Protein AF-A0A3D3PQU5-F1 (afdb_monomer_lite)

Structure (mmCIF, N/CA/C/O backbone):
data_AF-A0A3D3PQU5-F1
#
_entry.id   AF-A0A3D3PQU5-F1
#
loop_
_atom_site.group_PDB
_atom_site.id
_atom_site.type_symbol
_atom_site.label_atom_id
_atom_site.label_alt_id
_atom_site.label_comp_id
_atom_site.label_asym_id
_atom_site.label_entity_id
_atom_site.label_seq_id
_atom_site.pdbx_PDB_ins_code
_atom_site.Cartn_x
_atom_site.Cartn_y
_atom_site.Cartn_z
_atom_site.occupancy
_atom_site.B_iso_or_equiv
_atom_site.auth_seq_id
_atom_site.auth_comp_id
_atom_site.auth_asym_id
_atom_site.auth_atom_id
_atom_site.pdbx_PDB_model_num
ATOM 1 N N . MET A 1 1 ? 22.109 1.298 -2.362 1.00 36.69 1 MET A N 1
ATOM 2 C CA . MET A 1 1 ? 20.781 0.805 -2.794 1.00 36.69 1 MET A CA 1
ATOM 3 C C . MET A 1 1 ? 20.394 1.541 -4.069 1.00 36.69 1 MET A C 1
ATOM 5 O O . MET A 1 1 ? 20.554 2.755 -4.101 1.00 36.69 1 MET A O 1
ATOM 9 N N . ARG A 1 2 ? 19.972 0.858 -5.143 1.00 38.25 2 ARG A N 1
ATOM 10 C CA . ARG A 1 2 ? 19.555 1.515 -6.402 1.00 38.25 2 ARG A CA 1
ATOM 11 C C . ARG A 1 2 ? 18.122 2.066 -6.271 1.00 38.25 2 ARG A C 1
ATOM 13 O O . ARG A 1 2 ? 17.233 1.669 -7.007 1.00 38.25 2 ARG A O 1
ATOM 20 N N . ASN A 1 3 ? 17.914 2.985 -5.327 1.00 46.47 3 ASN A N 1
ATOM 21 C CA . ASN A 1 3 ? 16.649 3.718 -5.158 1.00 46.47 3 ASN A CA 1
ATOM 22 C C . ASN A 1 3 ? 16.474 4.844 -6.198 1.00 46.47 3 ASN A C 1
ATOM 24 O O . ASN A 1 3 ? 15.450 5.510 -6.206 1.00 46.47 3 ASN A O 1
ATOM 28 N N . GLY A 1 4 ? 17.458 5.068 -7.075 1.00 58.03 4 GLY A N 1
ATOM 29 C CA . GLY A 1 4 ? 17.475 6.201 -8.008 1.00 58.03 4 GLY A CA 1
ATOM 30 C C . GLY A 1 4 ? 16.764 5.982 -9.344 1.00 58.03 4 GLY A C 1
ATOM 31 O O . GLY A 1 4 ? 16.824 6.863 -10.192 1.00 58.03 4 GLY A O 1
ATOM 32 N N . SER A 1 5 ? 16.137 4.823 -9.570 1.00 82.25 5 SER A N 1
ATOM 33 C CA . SER A 1 5 ? 15.460 4.550 -10.845 1.00 82.25 5 SER A CA 1
ATOM 34 C C . SER A 1 5 ? 13.994 4.974 -10.854 1.00 82.25 5 SER A C 1
ATOM 36 O O . SER A 1 5 ? 13.466 5.214 -11.928 1.00 82.25 5 SER A O 1
ATOM 38 N N . VAL A 1 6 ? 13.306 5.068 -9.714 1.00 93.62 6 VAL A N 1
ATOM 39 C CA . VAL A 1 6 ? 11.899 5.505 -9.701 1.00 93.62 6 VAL A CA 1
ATOM 40 C C . VAL A 1 6 ? 11.868 7.031 -9.749 1.00 93.62 6 VAL A C 1
ATOM 42 O O . VAL A 1 6 ? 12.225 7.688 -8.777 1.00 93.62 6 VAL A O 1
ATOM 45 N N . VAL A 1 7 ? 11.477 7.583 -10.895 1.00 94.12 7 VAL A N 1
ATOM 46 C CA . VAL A 1 7 ? 11.443 9.031 -11.154 1.00 94.12 7 VAL A CA 1
ATOM 47 C C . VAL A 1 7 ? 10.133 9.647 -10.673 1.00 94.12 7 VAL A C 1
ATOM 49 O O . VAL A 1 7 ? 10.131 10.752 -10.143 1.00 94.12 7 VAL A O 1
ATOM 52 N N . ASP A 1 8 ? 9.027 8.920 -10.828 1.00 95.25 8 ASP A N 1
ATOM 53 C CA . ASP A 1 8 ? 7.711 9.319 -10.331 1.00 95.25 8 ASP A CA 1
ATOM 54 C C . ASP A 1 8 ? 7.020 8.121 -9.678 1.00 95.25 8 ASP A C 1
ATOM 56 O O . ASP A 1 8 ? 7.141 6.990 -10.157 1.00 95.25 8 ASP A O 1
ATOM 60 N N . LEU A 1 9 ? 6.299 8.375 -8.585 1.00 96.94 9 LEU A N 1
ATOM 61 C CA . LEU A 1 9 ? 5.518 7.379 -7.857 1.00 96.94 9 LEU A CA 1
ATOM 62 C C . LEU A 1 9 ? 4.250 8.021 -7.297 1.00 96.94 9 LEU A C 1
ATOM 64 O O . LEU A 1 9 ? 4.297 8.833 -6.365 1.00 96.94 9 LEU A O 1
ATOM 68 N N . LYS A 1 10 ? 3.113 7.575 -7.826 1.00 98.00 10 LYS A N 1
ATOM 69 C CA . LYS A 1 10 ? 1.774 8.010 -7.440 1.00 98.00 10 LYS A CA 1
ATOM 70 C C . LYS A 1 10 ? 0.990 6.833 -6.886 1.00 98.00 10 LYS A C 1
ATOM 72 O O . LYS A 1 10 ? 0.893 5.787 -7.527 1.00 98.00 10 LYS A O 1
ATOM 77 N N . ILE A 1 11 ? 0.419 7.026 -5.704 1.00 98.31 11 ILE A N 1
ATOM 78 C CA . ILE A 1 11 ? -0.465 6.067 -5.044 1.00 98.31 11 ILE A CA 1
ATOM 79 C C . ILE A 1 11 ? -1.855 6.693 -5.012 1.00 98.31 11 ILE A C 1
ATOM 81 O O . ILE A 1 11 ? -2.018 7.844 -4.618 1.00 98.31 11 ILE A O 1
ATOM 85 N N . SER A 1 12 ? -2.837 5.939 -5.481 1.00 97.69 12 SER A N 1
ATOM 86 C CA . SER A 1 12 ? -4.247 6.312 -5.541 1.00 97.69 12 SER A CA 1
ATOM 87 C C . SER A 1 12 ? -5.094 5.111 -5.134 1.00 97.69 12 SER A C 1
ATOM 89 O O . SER A 1 12 ? -4.576 4.003 -4.967 1.00 97.69 12 SER A O 1
ATOM 91 N N . THR A 1 13 ? -6.397 5.312 -4.981 1.00 98.00 13 THR A N 1
ATOM 92 C CA . THR A 1 13 ? -7.329 4.252 -4.597 1.00 98.00 13 THR A CA 1
ATOM 93 C C . THR A 1 13 ? -7.218 3.044 -5.534 1.00 98.00 13 THR A C 1
ATOM 95 O O . THR A 1 13 ? -7.412 3.170 -6.743 1.00 98.00 13 THR A O 1
ATOM 98 N N . GLY A 1 14 ? -6.837 1.885 -4.986 1.00 98.12 14 GLY A N 1
ATOM 99 C CA . GLY A 1 14 ? -6.673 0.628 -5.725 1.00 98.12 14 GLY A CA 1
ATOM 100 C C . GLY A 1 14 ? -5.550 0.591 -6.770 1.00 98.12 14 GLY A C 1
ATOM 101 O O . GLY A 1 14 ? -5.402 -0.418 -7.461 1.00 98.12 14 GLY A O 1
ATOM 102 N N . LYS A 1 15 ? -4.750 1.656 -6.930 1.00 98.38 15 LYS A N 1
ATOM 103 C CA . LYS A 1 15 ? -3.768 1.745 -8.018 1.00 98.38 15 LYS A CA 1
ATOM 104 C C . LYS A 1 15 ? -2.517 2.526 -7.643 1.00 98.38 15 LYS A C 1
ATOM 106 O O . LYS A 1 15 ? -2.578 3.660 -7.168 1.00 98.38 15 LYS A O 1
ATOM 111 N N . ILE A 1 16 ? -1.374 1.952 -7.989 1.00 98.62 16 ILE A N 1
ATOM 112 C CA . ILE A 1 16 ? -0.063 2.595 -7.969 1.00 98.62 16 ILE A CA 1
ATOM 113 C C . ILE A 1 16 ? 0.400 2.765 -9.417 1.00 98.62 16 ILE A C 1
ATOM 115 O O . ILE A 1 16 ? 0.296 1.841 -10.229 1.00 98.62 16 ILE A O 1
ATOM 119 N N . SER A 1 17 ? 0.912 3.949 -9.737 1.00 98.38 17 SER A N 1
ATOM 120 C CA . SER A 1 17 ? 1.523 4.261 -11.031 1.00 98.38 17 SER A CA 1
ATOM 121 C C . SER A 1 17 ? 2.923 4.805 -10.793 1.00 98.38 17 SER A C 1
ATOM 123 O O . SER A 1 17 ? 3.117 5.639 -9.908 1.00 98.38 17 SER A O 1
ATOM 125 N N . ALA A 1 18 ? 3.896 4.337 -11.562 1.00 98.06 18 ALA A N 1
ATOM 126 C CA . ALA A 1 18 ? 5.271 4.787 -11.442 1.00 98.06 18 ALA A CA 1
ATOM 127 C C . ALA A 1 18 ? 5.951 4.896 -12.802 1.00 98.06 18 ALA A C 1
ATOM 129 O O . ALA A 1 18 ? 5.631 4.162 -13.738 1.00 98.06 18 ALA A O 1
ATOM 130 N N . LEU A 1 19 ? 6.929 5.792 -12.865 1.00 97.69 19 LEU A N 1
ATOM 131 C CA . LEU A 1 19 ? 7.821 5.949 -14.001 1.00 97.69 19 LEU A CA 1
ATOM 132 C C . LEU A 1 19 ? 9.226 5.543 -13.544 1.00 97.69 19 LEU A C 1
ATOM 134 O O . LEU A 1 19 ? 9.777 6.147 -12.621 1.00 97.69 19 LEU A O 1
ATOM 138 N N . VAL A 1 20 ? 9.792 4.498 -14.151 1.00 96.69 20 VAL A N 1
ATOM 139 C CA . VAL A 1 20 ? 11.064 3.891 -13.732 1.00 96.69 20 VAL A CA 1
ATOM 140 C C . VAL A 1 20 ? 12.112 3.954 -14.846 1.00 96.69 20 VAL A C 1
ATOM 142 O O . VAL A 1 20 ? 11.892 3.464 -15.948 1.00 96.69 20 VAL A O 1
ATOM 145 N N . ALA A 1 21 ? 13.267 4.542 -14.548 1.00 94.75 21 ALA A N 1
ATOM 146 C CA . ALA A 1 21 ? 14.411 4.666 -15.436 1.00 94.75 21 ALA A CA 1
ATOM 147 C C . ALA A 1 21 ? 15.223 3.362 -15.492 1.00 94.75 21 ALA A C 1
ATOM 149 O O . ALA A 1 21 ? 15.698 2.851 -14.467 1.00 94.75 21 ALA A O 1
ATOM 150 N N . GLY A 1 22 ? 15.413 2.852 -16.707 1.00 90.38 22 GLY A N 1
ATOM 151 C CA . GLY A 1 22 ? 16.286 1.731 -17.043 1.00 90.38 22 GLY A CA 1
ATOM 152 C C . GLY A 1 22 ? 17.156 2.064 -18.255 1.00 90.38 22 GLY A C 1
ATOM 153 O O . GLY A 1 22 ? 17.786 3.115 -18.295 1.00 90.38 22 GLY A O 1
ATOM 154 N N . SER A 1 23 ? 17.202 1.166 -19.241 1.00 90.88 23 SER A N 1
ATOM 155 C CA . SER A 1 23 ? 17.732 1.479 -20.581 1.00 90.88 23 SER A CA 1
ATOM 156 C C . SER A 1 23 ? 16.901 2.545 -21.297 1.00 90.88 23 SER A C 1
ATOM 158 O O . SER A 1 23 ? 17.430 3.311 -22.090 1.00 90.88 23 SER A O 1
ATOM 160 N N . GLU A 1 24 ? 15.610 2.590 -20.985 1.00 93.38 24 GLU A N 1
ATOM 161 C CA . GLU A 1 24 ? 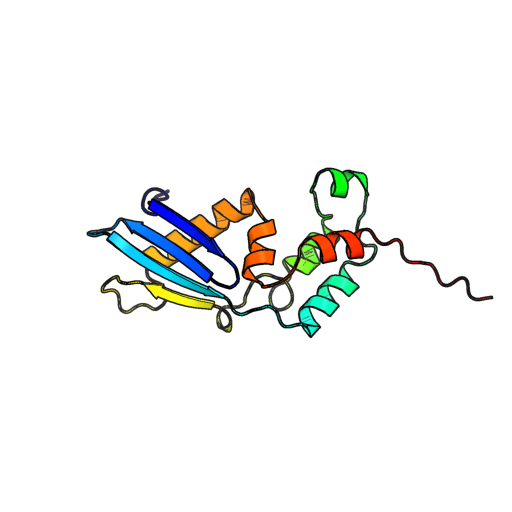14.644 3.591 -21.420 1.00 93.38 24 GLU A CA 1
ATOM 162 C C . GLU A 1 24 ? 13.746 3.940 -20.226 1.00 93.38 24 GLU A C 1
ATOM 164 O O . GLU A 1 24 ? 13.951 3.442 -19.110 1.00 93.38 24 GLU A O 1
ATOM 169 N N . MET A 1 25 ? 12.742 4.784 -20.452 1.00 95.56 25 MET A N 1
ATOM 170 C CA . MET A 1 25 ? 11.716 5.041 -19.453 1.00 95.56 25 MET A CA 1
ATOM 171 C C . MET A 1 25 ? 10.630 3.968 -19.517 1.00 95.56 25 MET A C 1
ATOM 173 O O . MET A 1 25 ? 10.026 3.760 -20.566 1.00 95.56 25 MET A O 1
ATOM 177 N N . TYR A 1 26 ? 10.357 3.314 -18.390 1.00 96.44 26 TYR A N 1
ATOM 178 C CA . TYR A 1 26 ? 9.316 2.296 -18.291 1.00 96.44 26 TYR A CA 1
ATOM 179 C C . TYR A 1 26 ? 8.174 2.760 -17.395 1.00 96.44 26 TYR A C 1
ATOM 181 O O . TYR A 1 26 ? 8.388 3.289 -16.303 1.00 96.44 26 TYR A O 1
ATOM 189 N N . GLU A 1 27 ? 6.951 2.515 -17.846 1.00 97.88 27 GLU A N 1
ATOM 190 C CA . GLU A 1 27 ? 5.743 2.723 -17.062 1.00 97.88 27 GLU A CA 1
ATOM 191 C C . GLU A 1 27 ? 5.440 1.452 -16.276 1.00 97.88 27 GLU A C 1
ATOM 193 O O . GLU A 1 27 ? 5.439 0.342 -16.817 1.00 97.88 27 GLU A O 1
ATOM 198 N N . VAL A 1 28 ? 5.184 1.614 -14.982 1.00 98.00 28 VAL A N 1
ATOM 199 C CA . VAL A 1 28 ? 4.766 0.538 -14.087 1.00 98.00 28 VAL A CA 1
ATOM 200 C C . VAL A 1 28 ? 3.393 0.884 -13.537 1.00 98.00 28 VAL A C 1
ATOM 202 O O . VAL A 1 28 ? 3.171 1.981 -13.023 1.00 98.00 28 VAL A O 1
ATOM 205 N N . SER A 1 29 ? 2.472 -0.072 -13.603 1.00 98.19 29 SER A N 1
ATOM 206 C CA . SER A 1 29 ? 1.178 0.019 -12.942 1.00 98.19 29 SER A CA 1
ATOM 207 C C . SER A 1 29 ? 0.948 -1.212 -12.082 1.00 98.19 29 SER A C 1
ATOM 209 O O . SER A 1 29 ? 1.088 -2.342 -12.546 1.00 98.19 29 SER A O 1
ATOM 211 N N . ILE A 1 30 ? 0.590 -0.982 -10.824 1.00 98.44 30 ILE A N 1
ATOM 212 C CA . ILE A 1 30 ? 0.241 -2.030 -9.869 1.00 98.44 30 ILE A CA 1
ATOM 213 C C . ILE A 1 30 ? -1.196 -1.778 -9.437 1.00 98.44 30 ILE A C 1
ATOM 215 O O . ILE A 1 30 ? -1.503 -0.706 -8.916 1.00 98.44 30 ILE A O 1
ATOM 219 N N . SER A 1 31 ? -2.075 -2.743 -9.678 1.00 98.38 31 SER A N 1
ATOM 220 C CA . SER A 1 31 ? -3.460 -2.688 -9.206 1.00 98.38 31 SER A CA 1
ATOM 221 C C . SER A 1 31 ? -3.586 -3.527 -7.946 1.00 98.38 31 SER A C 1
ATOM 223 O O . SER A 1 31 ? -3.041 -4.626 -7.875 1.00 98.38 31 SER A O 1
ATOM 225 N N . VAL A 1 32 ? -4.286 -3.002 -6.949 1.00 98.31 32 VAL A N 1
ATOM 226 C CA . VAL A 1 32 ? -4.533 -3.674 -5.676 1.00 98.31 32 VAL A CA 1
ATOM 227 C C . VAL A 1 32 ? -6.035 -3.764 -5.489 1.00 98.31 32 VAL A C 1
ATOM 229 O O . VAL A 1 32 ? -6.742 -2.763 -5.571 1.00 98.31 32 VAL A O 1
ATOM 232 N N . ARG A 1 33 ? -6.537 -4.976 -5.252 1.00 97.88 33 ARG A N 1
ATOM 233 C CA . ARG A 1 33 ? -7.966 -5.199 -5.009 1.00 97.88 33 ARG A CA 1
ATOM 234 C C . ARG A 1 33 ? -8.429 -4.388 -3.793 1.00 97.88 33 ARG A C 1
ATOM 236 O O . ARG A 1 33 ? -7.671 -4.235 -2.840 1.00 97.88 33 ARG A O 1
ATOM 243 N N . ALA A 1 34 ? -9.677 -3.931 -3.788 1.00 97.69 34 ALA A N 1
ATOM 244 C CA . ALA A 1 34 ? -10.296 -3.393 -2.580 1.00 97.69 34 ALA A CA 1
ATOM 245 C C . ALA A 1 34 ? -10.308 -4.438 -1.448 1.00 97.69 34 ALA A C 1
ATOM 247 O O . ALA A 1 34 ? -10.335 -5.649 -1.704 1.00 97.69 34 ALA A O 1
ATOM 248 N N . LEU A 1 35 ? -10.266 -3.976 -0.198 1.00 97.44 35 LEU A N 1
ATOM 249 C CA . LEU A 1 35 ? -10.494 -4.846 0.950 1.00 97.44 35 LEU A CA 1
ATOM 250 C C . LEU A 1 35 ? -11.965 -5.282 0.978 1.00 97.44 35 LEU A C 1
ATOM 252 O O . LEU A 1 35 ? -12.860 -4.489 0.699 1.00 97.44 35 LEU A O 1
ATOM 256 N N . GLU A 1 36 ? -12.222 -6.547 1.302 1.00 96.62 36 GLU A N 1
ATOM 257 C CA . GLU A 1 36 ? -13.595 -7.032 1.452 1.00 96.62 36 GLU A CA 1
ATOM 258 C C . GLU A 1 36 ? -14.261 -6.364 2.660 1.00 96.62 36 GLU A C 1
ATOM 260 O O . GLU A 1 36 ? -13.674 -6.297 3.739 1.00 96.62 36 GLU A O 1
ATOM 265 N N . GLU A 1 37 ? -15.504 -5.905 2.503 1.00 96.06 37 GLU A N 1
ATOM 266 C CA . GLU A 1 37 ? -16.216 -5.145 3.539 1.00 96.06 37 GLU A CA 1
ATOM 267 C C . GLU A 1 37 ? -16.340 -5.923 4.861 1.00 96.06 37 GLU A C 1
ATOM 269 O O . GLU A 1 37 ? -16.149 -5.369 5.941 1.00 96.06 37 GLU A O 1
ATOM 274 N N . ASN A 1 38 ? -16.596 -7.233 4.789 1.00 96.56 38 ASN A N 1
ATOM 275 C CA . ASN A 1 38 ? -16.670 -8.091 5.975 1.00 96.56 38 ASN A CA 1
ATOM 276 C C . ASN A 1 38 ? -15.323 -8.191 6.700 1.00 96.56 38 ASN A C 1
ATOM 278 O O . ASN A 1 38 ? -15.279 -8.190 7.930 1.00 96.56 38 ASN A O 1
ATOM 282 N N . LEU A 1 39 ? -14.222 -8.245 5.945 1.00 96.31 39 LEU A N 1
ATOM 283 C CA . LEU A 1 39 ? -12.883 -8.250 6.519 1.00 96.31 39 LEU A CA 1
ATOM 284 C C . LEU A 1 39 ? -12.572 -6.902 7.175 1.00 96.31 39 LEU A C 1
ATOM 286 O O . LEU A 1 39 ? -12.019 -6.873 8.272 1.00 96.31 39 LEU A O 1
ATOM 290 N N . TRP A 1 40 ? -12.987 -5.796 6.553 1.00 96.94 40 TRP A N 1
ATOM 291 C CA . TRP A 1 40 ? -12.841 -4.470 7.145 1.00 96.94 40 TRP A CA 1
ATOM 292 C C . TRP A 1 40 ? -13.590 -4.343 8.473 1.00 96.94 40 TRP A C 1
ATOM 294 O O . TRP A 1 40 ? -12.999 -3.958 9.481 1.00 96.94 40 TRP A O 1
ATOM 304 N N . LYS A 1 41 ? -14.859 -4.765 8.512 1.00 95.44 41 LYS A N 1
ATOM 305 C CA . LYS A 1 41 ? -15.662 -4.804 9.745 1.00 95.44 41 LYS A CA 1
ATOM 306 C C . LYS A 1 41 ? -15.009 -5.661 10.832 1.00 95.44 41 LYS A C 1
ATOM 308 O O . LYS A 1 41 ? -15.007 -5.258 11.992 1.00 95.44 41 LYS A O 1
ATOM 313 N N . SER A 1 42 ? -14.418 -6.801 10.466 1.00 95.25 42 SER A N 1
ATOM 314 C CA . SER A 1 42 ? -13.662 -7.643 11.403 1.00 95.25 42 SER A CA 1
ATOM 315 C C . SER A 1 42 ? -12.454 -6.904 11.977 1.00 95.25 42 SER A C 1
ATOM 317 O O . SER A 1 42 ? -12.268 -6.899 13.189 1.00 95.25 42 SER A O 1
ATOM 319 N N . ILE A 1 43 ? -11.666 -6.226 11.135 1.00 94.75 43 ILE A N 1
ATOM 320 C CA . ILE A 1 43 ? -10.508 -5.433 11.576 1.00 94.75 43 ILE A CA 1
ATOM 321 C C . ILE A 1 43 ? -10.946 -4.324 12.537 1.00 94.75 43 ILE A C 1
ATOM 323 O O . ILE A 1 43 ? -10.337 -4.167 13.594 1.00 94.75 43 ILE A O 1
ATOM 327 N N . LEU A 1 44 ? -12.013 -3.588 12.209 1.00 93.50 44 LEU A N 1
ATOM 328 C CA . LEU A 1 44 ? -12.557 -2.535 13.071 1.00 93.50 44 LEU A CA 1
ATOM 329 C C . LEU A 1 44 ? -13.001 -3.090 14.428 1.00 93.50 44 LEU A C 1
ATOM 331 O O . LEU A 1 44 ? -12.594 -2.569 15.466 1.00 93.50 44 LEU A O 1
ATOM 335 N N . SER A 1 45 ? -13.776 -4.177 14.422 1.00 92.12 45 SER A N 1
ATOM 336 C CA . SER A 1 45 ? -14.247 -4.835 15.644 1.00 92.12 45 SER A CA 1
ATOM 337 C C . SER A 1 45 ? -13.095 -5.358 16.495 1.00 92.12 45 SER A C 1
ATOM 339 O O . SER A 1 45 ? -13.142 -5.261 17.717 1.00 92.12 45 SER A O 1
ATOM 341 N N . GLU A 1 46 ? -12.059 -5.917 15.872 1.00 91.06 46 GLU A N 1
ATOM 342 C CA . GLU A 1 46 ? -10.882 -6.392 16.588 1.00 91.06 46 GLU A CA 1
ATOM 343 C C . GLU A 1 46 ? -10.027 -5.248 17.128 1.00 91.06 46 GLU A C 1
ATOM 345 O O . GLU A 1 46 ? -9.302 -5.473 18.090 1.00 91.06 46 GLU A O 1
ATOM 350 N N . CYS A 1 47 ? -10.062 -4.058 16.530 1.00 89.31 47 CYS A N 1
ATOM 351 C CA . CYS A 1 47 ? -9.318 -2.894 17.013 1.00 89.31 47 CYS A CA 1
ATOM 352 C C . CYS A 1 47 ? -10.054 -2.123 18.115 1.00 89.31 47 CYS A C 1
ATOM 354 O O . CYS A 1 47 ? -9.410 -1.347 18.823 1.00 89.31 47 CYS A O 1
ATOM 356 N N . ALA A 1 48 ? -11.362 -2.333 18.279 1.00 87.00 48 ALA A N 1
ATOM 357 C CA . ALA A 1 48 ? -12.179 -1.633 19.263 1.00 87.00 48 ALA A CA 1
ATOM 358 C C . ALA A 1 48 ? -11.607 -1.766 20.685 1.00 87.00 48 ALA A C 1
ATOM 360 O O . ALA A 1 48 ? -11.283 -2.863 21.143 1.00 87.00 48 ALA A O 1
ATOM 361 N N . GLY A 1 49 ? -11.432 -0.634 21.372 1.00 78.44 49 GLY A N 1
ATOM 362 C CA . GLY A 1 49 ? -10.881 -0.588 22.729 1.00 78.44 49 GLY A CA 1
ATOM 363 C C . GLY A 1 49 ? -9.407 -0.994 22.869 1.00 78.44 49 GLY A C 1
ATOM 364 O O . GLY A 1 49 ? -8.925 -1.109 23.994 1.00 78.44 49 GLY A O 1
ATOM 365 N N . LYS A 1 50 ? -8.664 -1.212 21.771 1.00 79.31 50 LYS A N 1
ATOM 366 C CA . LYS A 1 50 ? -7.236 -1.599 21.811 1.00 79.31 50 LYS A CA 1
ATOM 367 C C . LYS A 1 50 ? -6.261 -0.418 21.822 1.00 79.31 50 LYS A C 1
ATOM 369 O O . LYS A 1 50 ? -5.041 -0.623 21.769 1.00 79.31 50 LYS A O 1
ATOM 374 N N . VAL A 1 51 ? -6.746 0.822 21.887 1.00 73.75 51 VAL A N 1
ATOM 375 C CA . VAL A 1 51 ? -5.877 1.988 22.090 1.00 73.75 51 VAL A CA 1
ATOM 376 C C . VAL A 1 51 ? -5.431 2.024 23.550 1.00 73.75 51 VAL A C 1
ATOM 378 O O . VAL A 1 51 ? -6.219 2.288 24.450 1.00 73.75 51 VAL A O 1
ATOM 381 N N . ALA A 1 52 ? -4.139 1.775 23.776 1.00 67.19 52 ALA A N 1
ATOM 382 C CA . ALA A 1 52 ? -3.541 1.813 25.111 1.00 67.19 52 ALA A CA 1
ATOM 383 C C . ALA A 1 52 ? -3.529 3.231 25.709 1.00 67.19 52 ALA A C 1
ATOM 385 O O . ALA A 1 52 ? -3.534 3.396 26.927 1.00 67.19 52 ALA A O 1
ATOM 386 N N . SER A 1 53 ? -3.496 4.261 24.856 1.00 70.81 53 SER A N 1
ATOM 387 C CA . SER A 1 53 ? -3.454 5.658 25.273 1.00 70.81 53 SER A CA 1
ATOM 388 C C . SER A 1 53 ? -3.978 6.589 24.182 1.00 70.81 53 SER A C 1
ATOM 390 O O . SER A 1 53 ? -3.481 6.600 23.055 1.00 70.81 53 SER A O 1
ATOM 392 N N . LEU A 1 54 ? -4.941 7.440 24.547 1.00 71.00 54 LEU A N 1
ATOM 393 C CA . LEU A 1 54 ? -5.441 8.511 23.680 1.00 71.00 54 LEU A CA 1
ATOM 394 C C . LEU A 1 54 ? -4.333 9.495 23.275 1.00 71.00 54 LEU A C 1
ATOM 396 O O . LEU A 1 54 ? -4.395 10.078 22.198 1.00 71.00 54 LEU A O 1
ATOM 400 N N . VAL A 1 55 ? -3.292 9.654 24.102 1.00 73.88 55 VAL A N 1
ATOM 401 C CA . VAL A 1 55 ? -2.144 10.520 23.789 1.00 73.88 55 VAL A CA 1
ATOM 402 C C . VAL A 1 55 ? -1.344 9.969 22.611 1.00 73.88 55 VAL A C 1
ATOM 404 O O . VAL A 1 55 ? -0.905 10.743 21.766 1.00 73.88 55 VAL A O 1
ATOM 407 N N . GLU A 1 56 ? -1.174 8.647 22.513 1.00 71.44 56 GLU A N 1
ATOM 408 C CA . GLU A 1 56 ? -0.486 8.036 21.368 1.00 71.44 56 GLU A CA 1
ATOM 409 C C . GLU A 1 56 ? -1.275 8.247 20.078 1.00 71.44 56 GLU A C 1
ATOM 411 O O . GLU A 1 56 ? -0.701 8.642 19.065 1.00 71.44 56 GLU A O 1
ATOM 416 N N . LEU A 1 57 ? -2.598 8.096 20.151 1.00 73.50 57 LEU A N 1
ATOM 417 C CA . LEU A 1 57 ? -3.488 8.328 19.019 1.00 73.50 57 LEU A CA 1
ATOM 418 C C . LEU A 1 57 ? -3.449 9.791 18.549 1.00 73.50 57 LEU A C 1
ATOM 420 O O . LEU A 1 57 ? -3.340 10.046 17.352 1.00 73.50 57 LEU A O 1
ATOM 424 N N . LEU A 1 58 ? -3.448 10.755 19.479 1.00 73.06 58 LEU A N 1
ATOM 425 C CA . LEU A 1 58 ? -3.289 12.187 19.178 1.00 73.06 58 LEU A CA 1
ATOM 426 C C . LEU A 1 58 ? -1.924 12.518 18.556 1.00 73.06 58 LEU A C 1
ATOM 428 O O . LEU A 1 58 ? -1.808 13.479 17.801 1.00 73.06 58 LEU A O 1
ATOM 432 N N . GLN A 1 59 ? -0.897 11.717 18.843 1.00 76.25 59 GLN A N 1
ATOM 433 C CA . GLN A 1 59 ? 0.419 11.803 18.204 1.00 76.25 59 GLN A CA 1
ATOM 434 C C . GLN A 1 59 ? 0.475 11.083 16.845 1.00 76.25 59 GLN A C 1
ATOM 436 O O . GLN A 1 59 ? 1.550 10.986 16.256 1.00 76.25 59 GLN A O 1
ATOM 441 N N . GLY A 1 60 ? -0.650 10.551 16.354 1.00 71.31 60 GLY A N 1
ATOM 442 C CA . GLY A 1 60 ? -0.718 9.778 15.114 1.00 71.31 60 GLY A CA 1
ATOM 443 C C . GLY A 1 60 ? -0.098 8.383 15.223 1.00 71.31 60 GLY A C 1
ATOM 444 O O . GLY A 1 60 ? 0.219 7.774 14.203 1.00 71.31 60 GLY A O 1
ATOM 445 N N . ARG A 1 61 ? 0.109 7.867 16.442 1.00 76.06 61 ARG A N 1
ATOM 446 C CA . ARG A 1 61 ? 0.678 6.538 16.691 1.00 76.06 61 ARG A CA 1
ATOM 447 C C . ARG A 1 61 ? -0.431 5.543 17.016 1.00 76.06 61 ARG A C 1
ATOM 449 O O . ARG A 1 61 ? -1.239 5.761 17.915 1.00 76.06 61 ARG A O 1
ATOM 456 N N . LEU A 1 62 ? -0.443 4.424 16.300 1.00 81.00 62 LEU A N 1
ATOM 457 C CA . LEU A 1 62 ? -1.294 3.281 16.623 1.00 81.00 62 LEU A CA 1
ATOM 458 C C . LEU A 1 62 ? -0.604 2.410 17.680 1.00 81.00 62 LEU A C 1
ATOM 460 O O . LEU A 1 62 ? 0.616 2.237 17.646 1.00 81.00 62 LEU A O 1
ATOM 464 N N . SER A 1 63 ? -1.383 1.849 18.609 1.00 84.12 63 SER A N 1
ATOM 465 C CA . SER A 1 63 ? -0.850 0.912 19.603 1.00 84.12 63 SER A CA 1
ATOM 466 C C . SER A 1 63 ? -0.323 -0.354 18.919 1.00 84.12 63 SER A C 1
ATOM 468 O O . SER A 1 63 ? -0.777 -0.730 17.835 1.00 84.12 63 SER A O 1
ATOM 470 N N . SER A 1 64 ? 0.601 -1.064 19.569 1.00 85.88 64 SER A N 1
ATOM 471 C CA . SER A 1 64 ? 1.114 -2.350 19.072 1.00 85.88 64 SER A CA 1
ATOM 472 C C . S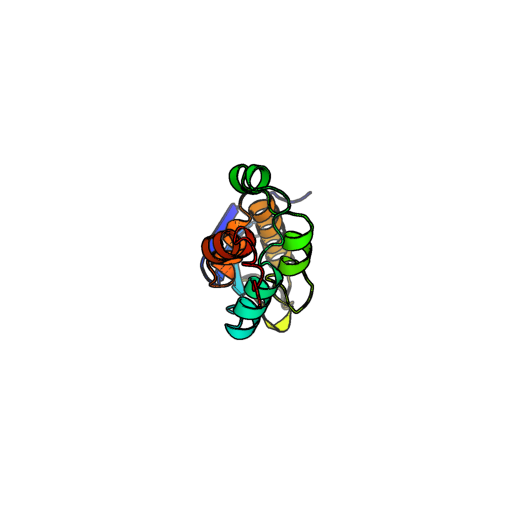ER A 1 64 ? -0.005 -3.361 18.795 1.00 85.88 64 SER A C 1
ATOM 474 O O . SER A 1 64 ? 0.048 -4.070 17.795 1.00 85.88 64 SER A O 1
ATOM 476 N N . ALA A 1 65 ? -1.049 -3.373 19.626 1.00 87.19 65 ALA A N 1
ATOM 477 C CA . ALA A 1 65 ? -2.202 -4.253 19.475 1.00 87.19 65 ALA A CA 1
ATOM 478 C C . ALA A 1 65 ? -3.045 -3.929 18.227 1.00 87.19 65 ALA A C 1
ATOM 480 O O . ALA A 1 65 ? -3.534 -4.842 17.564 1.00 87.19 65 ALA A O 1
ATOM 481 N N . VAL A 1 66 ? -3.200 -2.647 17.874 1.00 88.94 66 VAL A N 1
ATOM 482 C CA . VAL A 1 66 ? -3.843 -2.243 16.610 1.00 88.94 66 VAL A CA 1
ATOM 483 C C . VAL A 1 66 ? -2.941 -2.594 15.428 1.00 88.94 66 VAL A C 1
ATOM 485 O O . VAL A 1 66 ? -3.417 -3.164 14.447 1.00 88.94 66 VAL A O 1
ATOM 488 N N . MET A 1 67 ? -1.634 -2.323 15.541 1.00 89.25 67 MET A N 1
ATOM 489 C CA . MET A 1 67 ? -0.646 -2.651 14.508 1.00 89.25 67 MET A CA 1
ATOM 490 C C . MET A 1 67 ? -0.626 -4.147 14.181 1.00 89.25 67 MET A C 1
ATOM 492 O O . MET A 1 67 ? -0.583 -4.514 13.008 1.00 89.25 67 MET A O 1
ATOM 496 N N . GLU A 1 68 ? -0.728 -5.020 15.181 1.00 92.00 68 GLU A N 1
ATOM 497 C CA . GLU A 1 68 ? -0.810 -6.470 14.985 1.00 92.00 68 GLU A CA 1
ATOM 498 C C . GLU A 1 68 ? -2.024 -6.880 14.135 1.00 92.00 68 GLU A C 1
ATOM 500 O O . GLU A 1 68 ? -1.897 -7.717 13.243 1.00 92.00 68 GLU A O 1
ATOM 505 N N . VAL A 1 69 ? -3.193 -6.272 14.366 1.00 93.19 69 VAL A N 1
ATOM 506 C CA . VAL A 1 69 ? -4.419 -6.571 13.606 1.00 93.19 69 VAL A CA 1
ATOM 507 C C . VAL A 1 69 ? -4.296 -6.072 12.165 1.00 93.19 69 VAL A C 1
ATOM 509 O O . VAL A 1 69 ? -4.499 -6.839 11.224 1.00 93.19 69 VAL A O 1
ATOM 512 N N . VAL A 1 70 ? -3.929 -4.801 11.964 1.00 92.25 70 VAL A N 1
ATOM 513 C CA . VAL A 1 70 ? -3.892 -4.200 10.616 1.00 92.25 70 VAL A CA 1
ATOM 514 C C . VAL A 1 70 ? -2.775 -4.771 9.743 1.00 92.25 70 VAL A C 1
ATOM 516 O O . VAL A 1 70 ? -2.916 -4.806 8.522 1.00 92.25 70 VAL A O 1
ATOM 519 N N . THR A 1 71 ? -1.681 -5.254 10.340 1.00 92.50 71 THR A N 1
ATOM 520 C CA . THR A 1 71 ? -0.561 -5.873 9.608 1.00 92.50 71 THR A CA 1
ATOM 521 C C . THR A 1 71 ? -0.645 -7.396 9.527 1.00 92.50 71 THR A C 1
ATOM 523 O O . THR A 1 71 ? 0.226 -8.025 8.920 1.00 92.50 71 THR A O 1
ATOM 526 N N . ARG A 1 72 ? -1.705 -8.008 10.078 1.00 95.19 72 ARG A N 1
ATOM 527 C CA . ARG A 1 72 ? -1.867 -9.464 10.100 1.00 95.19 72 ARG A CA 1
ATOM 528 C C . ARG A 1 72 ? -1.844 -10.039 8.686 1.00 95.19 72 ARG A C 1
ATOM 530 O O . ARG A 1 72 ? -2.622 -9.650 7.815 1.00 95.19 72 ARG A O 1
ATOM 537 N N . HIS A 1 73 ? -0.968 -11.010 8.452 1.00 93.19 73 HIS A N 1
ATOM 538 C CA . HIS A 1 73 ? -0.874 -11.656 7.149 1.00 93.19 73 HIS A CA 1
ATOM 539 C C . HIS A 1 73 ? -2.196 -12.354 6.784 1.00 93.19 73 HIS A C 1
ATOM 541 O O . HIS A 1 73 ? -2.717 -13.162 7.549 1.00 93.19 73 HIS A O 1
ATOM 547 N N . GLY A 1 74 ? -2.732 -12.058 5.598 1.00 92.69 74 GLY A N 1
ATOM 548 C CA . GLY A 1 74 ? -3.929 -12.705 5.049 1.00 92.69 74 GLY A CA 1
ATOM 549 C C . GLY A 1 74 ? -5.272 -12.142 5.522 1.00 92.69 74 GLY A C 1
ATOM 550 O O . GLY A 1 74 ? -6.243 -12.252 4.778 1.00 92.69 74 GLY A O 1
ATOM 551 N N . SER A 1 75 ? -5.331 -11.513 6.698 1.00 94.44 75 SER A N 1
ATOM 552 C CA . SER A 1 75 ? -6.567 -10.933 7.250 1.00 94.44 75 SER A CA 1
ATOM 553 C C . SER A 1 75 ? -6.412 -9.491 7.755 1.00 94.44 75 SER A C 1
ATOM 555 O O . SER A 1 75 ? -7.288 -8.988 8.450 1.00 94.44 75 SER A O 1
ATOM 557 N N . GLY A 1 76 ? -5.287 -8.845 7.467 1.00 95.12 76 GLY A N 1
ATOM 558 C CA . GLY A 1 76 ? -5.058 -7.425 7.711 1.00 95.12 76 GLY A CA 1
ATOM 559 C C . GLY A 1 76 ? -5.277 -6.588 6.450 1.00 95.12 76 GLY A C 1
ATOM 560 O O . GLY A 1 76 ? -5.899 -7.015 5.473 1.00 95.12 76 GLY A O 1
ATOM 561 N N . LEU A 1 77 ? -4.721 -5.379 6.455 1.00 95.44 77 LEU A N 1
ATOM 562 C CA . LEU A 1 77 ? -4.808 -4.442 5.337 1.00 95.44 77 LEU A CA 1
ATOM 563 C C . LEU A 1 77 ? -3.880 -4.807 4.182 1.00 95.44 77 LEU A C 1
ATOM 565 O O . LEU A 1 77 ? -4.227 -4.551 3.028 1.00 95.44 77 LEU A O 1
ATOM 569 N N . PHE A 1 78 ? -2.720 -5.403 4.463 1.00 95.38 78 PHE A N 1
ATOM 570 C CA . PHE A 1 78 ? -1.755 -5.729 3.418 1.00 95.38 78 PHE A CA 1
ATOM 571 C C . PHE A 1 78 ? -2.323 -6.770 2.442 1.00 95.38 78 PHE A C 1
ATOM 573 O O . PHE A 1 78 ? -2.807 -7.822 2.870 1.00 95.38 78 PHE A O 1
ATOM 580 N N . PRO A 1 79 ? -2.276 -6.497 1.125 1.00 95.19 79 PRO A N 1
ATOM 581 C CA . PRO A 1 79 ? -2.814 -7.412 0.136 1.00 95.19 79 PRO A CA 1
ATOM 582 C C . PRO A 1 79 ? -1.985 -8.695 0.057 1.00 95.19 79 PRO A C 1
ATOM 584 O O . PRO A 1 79 ? -0.755 -8.672 0.083 1.00 95.19 79 PRO A O 1
ATOM 587 N N . VAL A 1 80 ? -2.667 -9.826 -0.108 1.00 95.19 80 VAL A N 1
ATOM 588 C CA . VAL A 1 80 ? -2.017 -11.096 -0.472 1.00 95.19 80 VAL A CA 1
ATOM 589 C C . VAL A 1 80 ? -1.692 -11.117 -1.973 1.00 95.19 80 VAL A C 1
ATOM 591 O O . VAL A 1 80 ? -2.368 -10.425 -2.731 1.00 95.19 80 VAL A O 1
ATOM 594 N N . PRO A 1 81 ? -0.743 -11.943 -2.460 1.00 93.94 81 PRO A N 1
ATOM 595 C CA . PRO A 1 81 ? -0.309 -11.915 -3.864 1.00 93.94 81 PRO A CA 1
ATOM 596 C C . PRO A 1 81 ? -1.443 -11.986 -4.899 1.00 93.94 81 PRO A C 1
ATOM 598 O O . PRO A 1 81 ? -1.431 -11.253 -5.877 1.00 93.94 81 PRO A O 1
ATOM 601 N N . LYS A 1 82 ? -2.487 -12.789 -4.646 1.00 94.81 82 LYS A N 1
ATOM 602 C CA . LYS A 1 82 ? -3.674 -12.907 -5.524 1.00 94.81 82 LYS A CA 1
ATOM 603 C C . LYS A 1 82 ? -4.545 -11.640 -5.621 1.00 94.81 82 LYS A C 1
ATOM 605 O O . LYS A 1 82 ? -5.520 -11.622 -6.367 1.00 94.81 82 LYS A O 1
ATOM 610 N N . GLN A 1 83 ? -4.279 -10.635 -4.792 1.00 96.69 83 GLN A N 1
ATOM 611 C CA . GLN A 1 83 ? -4.973 -9.346 -4.768 1.00 96.69 83 GLN A CA 1
ATOM 612 C C . GLN A 1 83 ? -4.156 -8.243 -5.450 1.00 96.69 83 GLN A C 1
ATOM 614 O O . GLN A 1 83 ? -4.574 -7.087 -5.395 1.00 96.69 83 GLN A O 1
ATOM 619 N N . ILE A 1 84 ? -3.006 -8.580 -6.041 1.00 97.31 84 ILE A N 1
ATOM 620 C CA . ILE A 1 84 ? -2.087 -7.625 -6.648 1.00 97.31 84 ILE A CA 1
ATOM 621 C C . ILE A 1 84 ? -1.819 -8.037 -8.092 1.00 97.31 84 ILE A C 1
ATOM 623 O O . ILE A 1 84 ? -1.356 -9.145 -8.350 1.00 97.31 84 ILE A O 1
ATOM 627 N N . ASP A 1 85 ? -2.057 -7.114 -9.016 1.00 97.56 85 ASP A N 1
ATOM 628 C CA . ASP A 1 85 ? -1.772 -7.298 -10.434 1.00 97.56 85 ASP A CA 1
ATOM 629 C C . ASP A 1 85 ? -0.667 -6.337 -10.869 1.00 97.56 85 ASP A C 1
ATOM 631 O O . ASP A 1 85 ? -0.758 -5.124 -10.658 1.00 97.56 85 ASP A O 1
ATOM 635 N N . PHE A 1 86 ? 0.370 -6.877 -11.506 1.00 97.44 86 PHE A N 1
ATOM 636 C CA . PHE A 1 86 ? 1.523 -6.115 -11.975 1.00 97.44 86 PHE A CA 1
ATOM 637 C C . PHE A 1 86 ? 1.485 -5.925 -13.487 1.00 97.44 86 PHE A C 1
ATOM 639 O O . PHE A 1 86 ? 1.223 -6.859 -14.245 1.00 97.44 86 PHE A O 1
ATOM 646 N N . ARG A 1 87 ? 1.803 -4.711 -13.936 1.00 97.31 87 ARG A N 1
ATOM 647 C CA . ARG A 1 87 ? 2.076 -4.393 -15.338 1.00 97.31 87 ARG A CA 1
ATOM 648 C C . ARG A 1 87 ? 3.308 -3.509 -15.430 1.00 97.31 87 ARG A C 1
ATOM 650 O O . ARG A 1 87 ? 3.448 -2.552 -14.671 1.00 97.31 87 ARG A O 1
ATOM 657 N N . CYS A 1 88 ? 4.176 -3.809 -16.386 1.00 97.38 88 CYS A N 1
ATOM 658 C CA . CYS A 1 88 ? 5.310 -2.969 -16.738 1.00 97.38 88 CYS A CA 1
ATOM 659 C C . CYS A 1 88 ? 5.453 -2.933 -18.260 1.00 97.38 88 CYS A C 1
ATOM 661 O O . CYS A 1 88 ? 5.257 -3.957 -18.909 1.00 97.38 88 CYS A O 1
ATOM 663 N N . SER A 1 89 ? 5.801 -1.776 -18.823 1.00 97.12 89 SER A N 1
ATOM 664 C CA . SER A 1 89 ? 6.045 -1.631 -20.265 1.00 97.12 89 SER A CA 1
ATOM 665 C C . SER A 1 89 ? 7.403 -2.179 -20.728 1.00 97.12 89 SER A C 1
ATOM 667 O O . SER A 1 89 ? 7.727 -2.093 -21.908 1.00 97.12 89 SER A O 1
ATOM 669 N N . CYS A 1 90 ? 8.225 -2.720 -19.822 1.00 95.75 90 CYS A N 1
ATOM 670 C CA . CYS A 1 90 ? 9.532 -3.262 -20.179 1.00 95.75 90 CYS A CA 1
ATOM 671 C C . CYS A 1 90 ? 9.415 -4.588 -20.954 1.00 95.75 90 CYS A C 1
ATOM 673 O O . CYS A 1 90 ? 8.454 -5.324 -20.747 1.00 95.75 90 CYS A O 1
ATOM 675 N N . PRO A 1 91 ? 10.421 -4.956 -21.767 1.00 94.81 91 PRO A N 1
ATOM 676 C CA . PRO A 1 91 ? 10.385 -6.174 -22.584 1.00 94.81 91 PRO A CA 1
ATOM 677 C C . PRO A 1 91 ? 10.576 -7.481 -21.789 1.00 94.81 91 PRO A C 1
ATOM 679 O O . PRO A 1 91 ? 10.680 -8.551 -22.384 1.00 94.81 91 PRO A O 1
ATOM 682 N N . ASP A 1 92 ? 10.675 -7.411 -20.460 1.00 92.25 92 ASP A N 1
ATOM 683 C CA . ASP A 1 92 ? 10.789 -8.593 -19.607 1.00 92.25 92 ASP A CA 1
ATOM 684 C C . ASP A 1 92 ? 9.462 -9.369 -19.589 1.00 92.25 92 ASP A C 1
ATOM 686 O O . ASP A 1 92 ? 8.386 -8.783 -19.482 1.00 92.25 92 ASP A O 1
ATOM 690 N N . SER A 1 93 ? 9.547 -10.695 -19.676 1.00 86.12 93 SER A N 1
ATOM 691 C CA . SER A 1 93 ? 8.380 -11.589 -19.660 1.00 86.12 93 SER A CA 1
ATOM 692 C C . SER A 1 93 ? 7.954 -11.992 -18.245 1.00 86.12 93 SER A C 1
ATOM 694 O O . SER A 1 93 ? 6.904 -12.610 -18.065 1.00 86.12 93 SER A O 1
ATOM 696 N N . ALA A 1 94 ? 8.748 -11.643 -17.228 1.00 88.19 94 ALA A N 1
ATOM 697 C CA . ALA A 1 94 ? 8.418 -11.905 -15.836 1.00 88.19 94 ALA A CA 1
ATOM 698 C C . ALA A 1 94 ? 7.235 -11.048 -15.353 1.00 88.19 94 ALA A C 1
ATOM 700 O O . ALA A 1 94 ? 7.189 -9.837 -15.569 1.00 88.19 94 ALA A O 1
ATOM 701 N N . SER A 1 95 ? 6.326 -11.660 -14.587 1.00 84.94 95 SER A N 1
ATOM 702 C CA . SER A 1 95 ? 5.241 -10.934 -13.909 1.00 84.94 95 SER A CA 1
ATOM 703 C C . SER A 1 95 ? 5.761 -9.914 -12.887 1.00 84.94 95 SER A C 1
ATOM 705 O O . SER A 1 95 ? 5.150 -8.867 -12.688 1.00 84.94 95 SER A O 1
ATOM 707 N N . MET A 1 96 ? 6.909 -10.191 -12.261 1.00 92.06 96 MET A N 1
ATOM 708 C CA . MET A 1 96 ? 7.607 -9.295 -11.341 1.00 92.06 96 MET A CA 1
ATOM 709 C C . MET A 1 96 ? 9.026 -9.027 -11.851 1.00 92.06 96 MET A C 1
ATOM 711 O O . MET A 1 96 ? 9.988 -9.676 -11.446 1.00 92.06 96 MET A O 1
ATOM 715 N N . CYS A 1 97 ? 9.160 -8.058 -12.753 1.00 95.44 97 CYS A N 1
ATOM 716 C CA . CYS A 1 97 ? 10.465 -7.599 -13.216 1.00 95.44 97 CYS A CA 1
ATOM 717 C C . CYS A 1 97 ? 11.138 -6.673 -12.182 1.00 95.44 97 CYS A C 1
ATOM 719 O O . CYS A 1 97 ? 10.519 -6.187 -11.228 1.00 95.44 97 CYS A O 1
ATOM 721 N N . LYS A 1 98 ? 12.413 -6.337 -12.409 1.00 94.12 98 LYS A N 1
ATOM 722 C CA . LYS A 1 98 ? 13.172 -5.405 -11.551 1.00 94.12 98 LYS A CA 1
ATOM 723 C C . LYS A 1 98 ? 12.522 -4.021 -11.396 1.00 94.12 98 LYS A C 1
ATOM 725 O O . LYS A 1 98 ? 12.723 -3.377 -10.371 1.00 94.12 98 LYS A O 1
ATOM 730 N N . HIS A 1 99 ? 11.758 -3.556 -12.389 1.00 96.06 99 HIS A N 1
ATOM 731 C CA . HIS A 1 99 ? 11.074 -2.261 -12.328 1.00 96.06 99 HIS A CA 1
ATOM 732 C C . HIS A 1 99 ? 9.868 -2.319 -11.388 1.00 96.06 99 HIS A C 1
ATOM 734 O O . HIS A 1 99 ? 9.720 -1.437 -10.551 1.00 96.06 99 HIS A O 1
ATOM 740 N N . VAL A 1 100 ? 9.075 -3.396 -11.454 1.00 96.56 100 VAL A N 1
ATOM 741 C CA . VAL A 1 100 ? 7.989 -3.657 -10.494 1.00 96.56 100 VAL A CA 1
ATOM 742 C C . VAL A 1 100 ? 8.550 -3.750 -9.076 1.00 96.56 100 VAL A C 1
ATOM 744 O O . VAL A 1 100 ? 8.031 -3.103 -8.170 1.00 96.56 100 VAL A O 1
ATOM 747 N N . ALA A 1 101 ? 9.648 -4.488 -8.886 1.00 95.31 101 ALA A N 1
ATOM 748 C CA . ALA A 1 101 ? 10.312 -4.580 -7.588 1.00 95.31 101 ALA A CA 1
ATOM 749 C C . ALA A 1 101 ? 10.769 -3.200 -7.079 1.00 95.31 101 ALA A C 1
ATOM 751 O O . ALA A 1 101 ? 10.492 -2.846 -5.936 1.00 95.31 101 ALA A O 1
ATOM 752 N N . ALA A 1 102 ? 11.405 -2.387 -7.932 1.00 95.62 102 ALA A N 1
ATOM 753 C CA . ALA A 1 102 ? 11.806 -1.023 -7.583 1.00 95.62 102 ALA A CA 1
ATOM 754 C C . ALA A 1 102 ? 10.605 -0.144 -7.192 1.00 95.62 102 ALA A C 1
ATOM 756 O O . ALA A 1 102 ? 10.677 0.585 -6.202 1.00 95.62 102 ALA A O 1
ATOM 757 N N . THR A 1 103 ? 9.486 -0.246 -7.917 1.00 96.69 103 THR A N 1
ATOM 758 C CA . THR A 1 103 ? 8.235 0.437 -7.569 1.00 96.69 103 THR A CA 1
ATOM 759 C C . THR A 1 103 ? 7.716 -0.003 -6.200 1.00 96.69 103 THR A C 1
ATOM 761 O O . THR A 1 103 ? 7.392 0.858 -5.389 1.00 96.69 103 THR A O 1
ATOM 764 N N . LEU A 1 104 ? 7.688 -1.306 -5.896 1.00 96.06 104 LEU A N 1
ATOM 765 C CA . LEU A 1 104 ? 7.246 -1.819 -4.590 1.00 96.06 104 LEU A CA 1
ATOM 766 C C . LEU A 1 104 ? 8.145 -1.352 -3.436 1.00 96.06 104 LEU A C 1
ATOM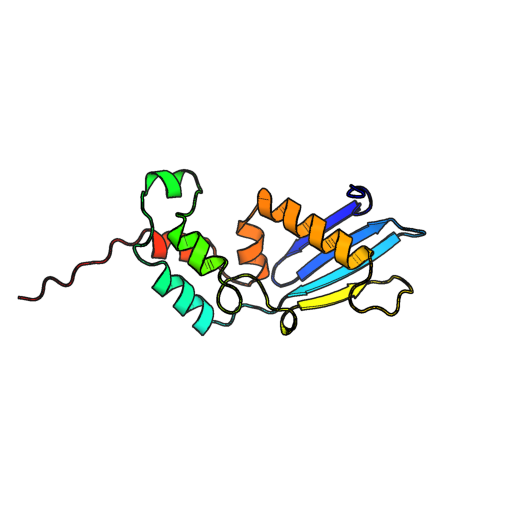 768 O O . LEU A 1 104 ? 7.633 -0.981 -2.382 1.00 96.06 104 LEU A O 1
ATOM 772 N N . TYR A 1 105 ? 9.464 -1.287 -3.637 1.00 95.12 105 TYR A N 1
ATOM 773 C CA . TYR A 1 105 ? 10.372 -0.685 -2.654 1.00 95.12 105 TYR A CA 1
ATOM 774 C C . TYR A 1 105 ? 10.077 0.804 -2.434 1.00 95.12 105 TYR A C 1
ATOM 776 O O . TYR A 1 105 ? 10.053 1.262 -1.292 1.00 95.12 105 TYR A O 1
ATOM 784 N N . GLY A 1 106 ? 9.809 1.554 -3.508 1.00 95.44 106 GLY A N 1
ATOM 785 C CA . GLY A 1 106 ? 9.396 2.956 -3.416 1.00 95.44 106 GLY A CA 1
ATOM 786 C C . GLY A 1 106 ? 8.072 3.138 -2.668 1.00 95.44 106 GLY A C 1
ATOM 787 O O . GLY A 1 106 ? 7.933 4.078 -1.889 1.00 95.44 106 GLY A O 1
ATOM 788 N N . VAL A 1 107 ? 7.120 2.219 -2.860 1.00 96.31 107 VAL A N 1
ATOM 789 C CA . VAL A 1 107 ? 5.851 2.189 -2.116 1.00 96.31 107 VAL A CA 1
ATOM 790 C C . VAL A 1 107 ? 6.099 1.956 -0.628 1.00 96.31 107 VAL A C 1
ATOM 792 O O . VAL A 1 107 ? 5.574 2.716 0.178 1.00 96.31 107 VAL A O 1
ATOM 795 N N . GLY A 1 108 ? 6.937 0.981 -0.261 1.00 94.38 108 GLY A N 1
ATOM 796 C CA . GLY A 1 108 ? 7.310 0.739 1.138 1.00 94.38 108 GLY A CA 1
ATOM 797 C C . GLY A 1 108 ? 7.907 1.983 1.799 1.00 94.38 108 GLY A C 1
ATOM 798 O O . GLY A 1 108 ? 7.387 2.455 2.804 1.00 94.38 108 GLY A O 1
ATOM 799 N N . ALA A 1 109 ? 8.901 2.602 1.155 1.00 93.62 109 ALA A N 1
ATOM 800 C CA . ALA A 1 109 ? 9.517 3.834 1.655 1.00 93.62 109 ALA A CA 1
ATOM 801 C C . ALA A 1 109 ? 8.522 5.006 1.780 1.00 93.62 109 ALA A C 1
ATOM 803 O O . ALA A 1 109 ? 8.674 5.875 2.643 1.00 93.62 109 ALA A O 1
ATOM 804 N N . ARG A 1 110 ? 7.499 5.060 0.915 1.00 94.06 110 ARG A N 1
ATOM 805 C CA . ARG A 1 110 ? 6.424 6.052 1.016 1.00 94.06 110 ARG A CA 1
ATOM 806 C C . ARG A 1 110 ? 5.506 5.760 2.203 1.00 94.06 110 ARG A C 1
ATOM 808 O O . ARG A 1 110 ? 5.166 6.701 2.912 1.00 94.06 110 ARG A O 1
ATOM 815 N N . PHE A 1 111 ? 5.140 4.501 2.435 1.00 92.44 111 PHE A N 1
ATOM 816 C CA . PHE A 1 111 ? 4.317 4.098 3.579 1.00 92.44 111 PHE A CA 1
ATOM 817 C C . PHE A 1 111 ? 4.992 4.365 4.923 1.00 92.44 111 PHE A C 1
ATOM 819 O O . PHE A 1 111 ? 4.297 4.755 5.855 1.00 92.44 111 PHE A O 1
ATOM 826 N N . ASP A 1 112 ? 6.321 4.265 5.010 1.00 88.75 112 ASP A N 1
ATOM 827 C CA . ASP A 1 112 ? 7.064 4.608 6.233 1.00 88.75 112 ASP A CA 1
ATOM 828 C C . ASP A 1 112 ? 6.830 6.063 6.689 1.00 88.75 112 ASP A C 1
ATOM 830 O O . ASP A 1 112 ? 6.927 6.368 7.875 1.00 88.75 112 ASP A O 1
ATOM 834 N N . HIS A 1 113 ? 6.503 6.963 5.753 1.00 89.62 113 HIS A N 1
ATOM 835 C CA . HIS A 1 113 ? 6.255 8.383 6.025 1.00 89.62 113 HIS A CA 1
ATOM 836 C C . HIS A 1 113 ? 4.772 8.779 5.908 1.00 89.62 113 HIS A C 1
ATOM 838 O O . HIS A 1 113 ? 4.371 9.792 6.474 1.00 89.62 113 HIS A O 1
ATOM 844 N N . GLN A 1 114 ? 3.979 8.026 5.140 1.00 91.19 114 GLN A N 1
ATOM 845 C CA . GLN A 1 114 ? 2.561 8.271 4.832 1.00 91.19 114 GLN A CA 1
ATOM 846 C C . GLN A 1 114 ? 1.779 6.939 4.861 1.00 91.19 114 GLN A C 1
ATOM 848 O O . GLN A 1 114 ? 1.422 6.399 3.805 1.00 91.19 114 GLN A O 1
ATOM 853 N N . PRO A 1 115 ? 1.570 6.342 6.050 1.00 88.69 115 PRO A N 1
ATOM 854 C CA . PRO A 1 115 ? 0.936 5.026 6.194 1.00 88.69 115 PRO A CA 1
ATOM 855 C C . PRO A 1 115 ? -0.560 5.026 5.840 1.00 88.69 115 PRO A C 1
ATOM 857 O O . PRO A 1 115 ? -1.115 3.988 5.478 1.00 88.69 115 PRO A O 1
ATOM 860 N N . ASP A 1 116 ? -1.213 6.187 5.886 1.00 89.88 116 ASP A N 1
ATOM 861 C CA . ASP A 1 116 ? -2.595 6.422 5.458 1.00 89.88 116 ASP A CA 1
ATOM 862 C C . ASP A 1 116 ? -2.827 6.060 3.980 1.00 89.88 116 ASP A C 1
ATOM 864 O O . ASP A 1 116 ? -3.912 5.610 3.603 1.00 89.88 116 ASP A O 1
ATOM 868 N N . LEU A 1 117 ? -1.784 6.124 3.146 1.00 95.19 117 LEU A N 1
ATOM 869 C CA . LEU A 1 117 ? -1.857 5.697 1.749 1.00 95.19 117 LEU A CA 1
ATOM 870 C C . LEU A 1 117 ? -2.174 4.203 1.588 1.00 95.19 117 LEU A C 1
ATOM 872 O O . LEU A 1 117 ? -2.709 3.819 0.548 1.00 95.19 117 LEU A O 1
ATOM 876 N N . LEU A 1 118 ? -1.888 3.355 2.584 1.00 95.44 118 LEU A N 1
ATOM 877 C CA . LEU A 1 118 ? -2.314 1.952 2.560 1.00 95.44 118 LEU A CA 1
ATOM 878 C C . LEU A 1 118 ? -3.840 1.834 2.669 1.00 95.44 118 LEU A C 1
ATOM 880 O O . LEU A 1 118 ? -4.438 1.026 1.963 1.00 95.44 118 LEU A O 1
ATOM 884 N N . PHE A 1 119 ? -4.471 2.658 3.507 1.00 95.56 119 PHE A N 1
ATOM 885 C CA . PHE A 1 119 ? -5.927 2.697 3.663 1.00 95.56 119 PHE A CA 1
ATOM 886 C C . PHE A 1 119 ? -6.582 3.175 2.367 1.00 95.56 119 PHE A C 1
ATOM 888 O O . PHE A 1 119 ? -7.443 2.482 1.817 1.00 95.56 119 PHE A O 1
ATOM 895 N N . LEU A 1 120 ? -6.060 4.271 1.798 1.00 96.88 120 LEU A N 1
ATOM 896 C CA . LEU A 1 120 ? -6.469 4.773 0.485 1.00 96.88 120 LEU A CA 1
ATOM 897 C C . LEU A 1 120 ? -6.367 3.679 -0.585 1.00 96.88 120 LEU A C 1
ATOM 899 O O . LEU A 1 120 ? -7.327 3.420 -1.310 1.00 96.88 120 LEU A O 1
ATOM 903 N N . LEU A 1 121 ? -5.216 3.005 -0.668 1.00 97.75 121 LEU A N 1
ATOM 904 C CA . LEU A 1 121 ? -4.969 1.937 -1.636 1.00 97.75 121 LEU A CA 1
ATOM 905 C C . LEU A 1 121 ? -5.942 0.761 -1.463 1.00 97.75 121 LEU A C 1
ATOM 907 O O . LEU A 1 121 ? -6.298 0.117 -2.447 1.00 97.75 121 LEU A O 1
ATOM 911 N N . ARG A 1 122 ? -6.395 0.497 -0.234 1.00 97.62 122 ARG A N 1
ATOM 912 C CA . ARG A 1 122 ? -7.302 -0.604 0.121 1.00 97.62 122 ARG A CA 1
ATOM 913 C C . ARG A 1 122 ? -8.779 -0.221 0.155 1.00 97.62 122 ARG A C 1
ATOM 915 O O . ARG A 1 122 ? -9.590 -1.085 0.480 1.00 97.62 122 ARG A O 1
ATOM 922 N N . HIS A 1 123 ? -9.125 0.992 -0.285 1.00 97.50 123 HIS A N 1
ATOM 923 C CA . HIS A 1 123 ? -10.499 1.508 -0.337 1.00 97.50 123 HIS A CA 1
ATOM 924 C C . HIS A 1 123 ? -11.172 1.609 1.041 1.00 97.50 123 HIS A C 1
ATOM 926 O O . HIS A 1 123 ? -12.379 1.415 1.153 1.00 97.50 123 HIS A O 1
ATOM 932 N N . VAL A 1 124 ? -10.400 1.892 2.088 1.00 96.50 124 VAL A N 1
ATOM 933 C CA . VAL A 1 124 ? -10.915 2.051 3.455 1.00 96.50 124 VAL A CA 1
ATOM 934 C C . VAL A 1 124 ? -10.448 3.375 4.048 1.00 96.50 124 VAL A C 1
ATOM 936 O O . VAL A 1 124 ? -9.442 3.931 3.607 1.00 96.50 124 VAL A O 1
ATOM 939 N N . ASP A 1 125 ? -11.179 3.886 5.035 1.00 92.38 125 ASP A N 1
ATOM 940 C CA . ASP A 1 125 ? -10.851 5.143 5.707 1.00 92.38 125 ASP A CA 1
ATOM 941 C C . ASP A 1 125 ? -10.096 4.876 7.017 1.00 92.38 125 ASP A C 1
ATOM 943 O O . ASP A 1 125 ? -10.564 4.157 7.902 1.00 92.38 125 ASP A O 1
ATOM 947 N N . ALA A 1 126 ? -8.916 5.478 7.163 1.00 90.12 126 ALA A N 1
ATOM 948 C CA . ALA A 1 126 ? -8.145 5.411 8.400 1.00 90.12 126 ALA A CA 1
ATOM 949 C C . ALA A 1 126 ? -8.887 6.052 9.586 1.00 90.12 126 ALA A C 1
ATOM 951 O O . ALA A 1 126 ? -8.697 5.627 10.726 1.00 90.12 126 ALA A O 1
ATOM 952 N N . GLN A 1 127 ? -9.751 7.042 9.342 1.00 88.81 127 GLN A N 1
ATOM 953 C CA . GLN A 1 127 ? -10.529 7.696 10.396 1.00 88.81 127 GLN A CA 1
ATOM 954 C C . GLN A 1 127 ? -11.535 6.742 11.041 1.00 88.81 127 GLN A C 1
ATOM 956 O O . GLN A 1 127 ? -11.709 6.782 12.258 1.00 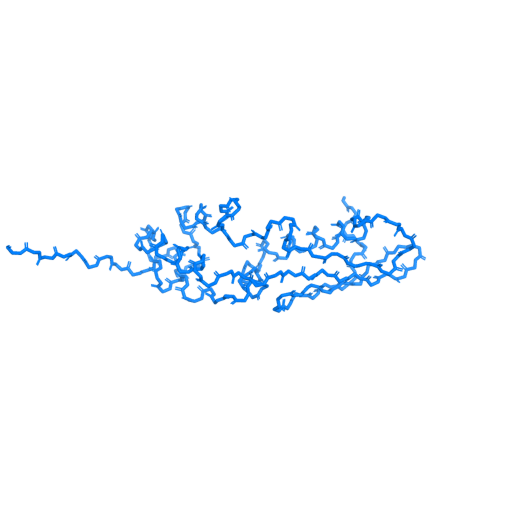88.81 127 GLN A O 1
ATOM 961 N N . GLU A 1 128 ? -12.134 5.824 10.275 1.00 90.81 128 GLU A N 1
ATOM 962 C CA . GLU A 1 128 ? -13.007 4.787 10.838 1.00 90.81 128 GLU A CA 1
ATOM 963 C C . GLU A 1 128 ? -12.248 3.905 11.836 1.00 90.81 128 GLU A C 1
ATOM 965 O O . GLU A 1 128 ? -12.756 3.623 12.923 1.00 90.81 128 GLU A O 1
ATOM 970 N N . LEU A 1 129 ? -11.004 3.528 11.517 1.00 89.75 129 LEU A N 1
ATOM 971 C CA . LEU A 1 129 ? -10.152 2.763 12.428 1.00 89.75 129 LEU A CA 1
ATOM 972 C C . LEU A 1 129 ? -9.847 3.543 13.705 1.00 89.75 129 LEU A C 1
ATOM 974 O O . LEU A 1 129 ? -9.950 2.987 14.793 1.00 89.75 129 LEU A O 1
ATOM 978 N N . ILE A 1 130 ? -9.4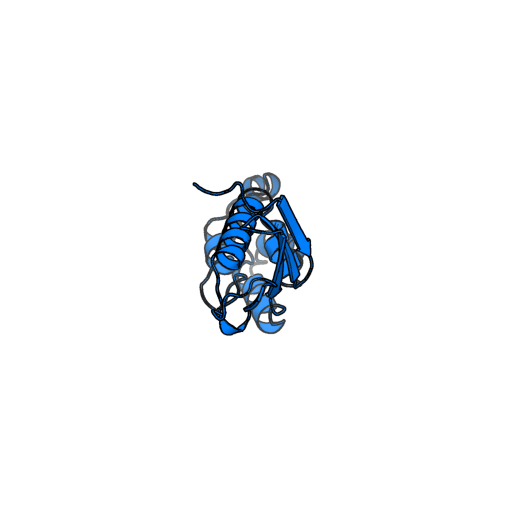71 4.816 13.577 1.00 86.31 130 ILE A N 1
ATOM 979 C CA . ILE A 1 130 ? -9.125 5.687 14.709 1.00 86.31 130 ILE A CA 1
ATOM 980 C C . ILE A 1 130 ? -10.324 5.832 15.654 1.00 86.31 130 ILE A C 1
ATOM 982 O O . ILE A 1 130 ? -10.174 5.666 16.866 1.00 86.31 130 ILE A O 1
ATOM 986 N N . LEU A 1 131 ? -11.515 6.085 15.103 1.00 85.88 131 LEU A N 1
ATOM 987 C CA . LEU A 1 131 ? -12.754 6.217 15.871 1.00 85.88 131 LEU A CA 1
ATOM 988 C C . LEU A 1 131 ? -13.119 4.918 16.594 1.00 85.88 131 LEU A C 1
ATOM 990 O O . LEU A 1 131 ? -13.449 4.947 17.778 1.00 85.88 131 LEU A O 1
ATOM 994 N N . GLN A 1 132 ? -13.027 3.776 15.909 1.00 85.75 132 GLN A N 1
ATOM 995 C CA . GLN A 1 132 ? -13.334 2.479 16.513 1.00 85.75 132 GLN A CA 1
ATOM 996 C C . GLN A 1 132 ? -12.300 2.090 17.569 1.00 85.75 132 GLN A C 1
ATOM 998 O O . GLN A 1 132 ? -12.666 1.688 18.671 1.00 85.75 132 GLN A O 1
ATOM 1003 N N . ALA A 1 133 ? -11.012 2.271 17.292 1.00 83.44 133 ALA A N 1
ATOM 1004 C CA . ALA A 1 133 ? -9.951 1.894 18.216 1.00 83.44 133 ALA A CA 1
ATOM 1005 C C . ALA A 1 133 ? -9.936 2.763 19.486 1.00 83.44 133 ALA A C 1
ATOM 1007 O O . ALA A 1 133 ? -9.628 2.260 20.567 1.00 83.44 133 ALA A O 1
ATOM 1008 N N . GLY A 1 134 ? -10.298 4.046 19.362 1.00 78.25 134 GLY A N 1
ATOM 1009 C CA . GLY A 1 134 ? -10.462 4.976 20.481 1.00 78.25 134 GLY A CA 1
ATOM 1010 C C . GLY A 1 134 ? -11.791 4.845 21.232 1.00 78.25 134 GLY A C 1
ATOM 1011 O O . GLY A 1 134 ? -11.959 5.494 22.265 1.00 78.25 134 GLY A O 1
ATOM 1012 N N . SER A 1 135 ? -12.733 4.027 20.746 1.00 75.81 135 SER A N 1
ATOM 1013 C CA . SER A 1 135 ? -13.971 3.767 21.477 1.00 75.81 135 SER A CA 1
ATOM 1014 C C . SER A 1 135 ? -13.658 3.027 22.780 1.00 75.81 135 SER A C 1
ATOM 1016 O O . SE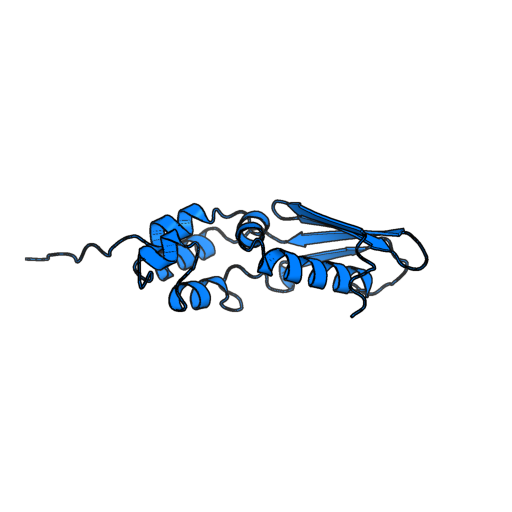R A 1 135 ? -12.962 2.011 22.801 1.00 75.81 135 SER A O 1
ATOM 1018 N N . VAL A 1 136 ? -14.143 3.571 23.895 1.00 59.25 136 VAL A N 1
ATOM 1019 C CA . VAL A 1 136 ? -14.095 2.880 25.183 1.00 59.25 136 VAL A CA 1
ATOM 1020 C C . VAL A 1 136 ? -15.179 1.806 25.136 1.00 59.25 136 VAL A C 1
ATOM 1022 O O . VAL A 1 136 ? -16.323 2.153 24.824 1.00 59.25 136 VAL A O 1
ATOM 1025 N N . PRO A 1 137 ? -14.876 0.528 25.425 1.00 55.69 137 PRO A N 1
ATOM 1026 C CA . PRO A 1 137 ? -15.925 -0.467 25.558 1.00 55.69 137 PRO A CA 1
ATOM 1027 C C . PRO A 1 137 ? -16.885 0.016 26.645 1.00 55.69 137 PRO A C 1
ATOM 1029 O O . PRO A 1 137 ? -16.493 0.197 27.799 1.00 55.69 137 PRO A O 1
ATOM 1032 N N . VAL A 1 138 ? -18.139 0.266 26.270 1.00 46.25 138 VAL A N 1
ATOM 1033 C CA . VAL A 1 138 ? -19.209 0.424 27.249 1.00 46.25 138 VAL A CA 1
ATOM 1034 C C . VAL A 1 138 ? -19.330 -0.945 27.897 1.00 46.25 138 VAL A C 1
ATOM 1036 O O . VAL A 1 138 ? -19.812 -1.887 27.274 1.00 46.25 138 VAL A O 1
ATOM 1039 N N . ALA A 1 139 ? -18.791 -1.086 29.106 1.00 47.97 139 ALA A N 1
ATOM 1040 C CA . ALA A 1 139 ? -19.065 -2.255 29.916 1.00 47.97 139 ALA A CA 1
ATOM 1041 C C . ALA A 1 139 ? -20.586 -2.328 30.065 1.00 47.97 139 ALA A C 1
ATOM 1043 O O . ALA A 1 139 ? -21.192 -1.390 30.589 1.00 47.97 139 ALA A O 1
ATOM 1044 N N . ASP A 1 140 ? -21.191 -3.406 29.569 1.00 43.69 140 ASP A N 1
ATOM 1045 C CA . ASP A 1 140 ? -22.570 -3.742 29.885 1.00 43.69 140 ASP A CA 1
ATOM 1046 C C . ASP A 1 140 ? -22.675 -3.835 31.410 1.00 43.69 140 ASP A C 1
ATOM 1048 O O . ASP A 1 140 ? -22.279 -4.818 32.037 1.00 43.69 140 ASP A O 1
ATOM 1052 N N . ALA A 1 141 ? -23.177 -2.765 32.022 1.00 46.00 141 ALA A N 1
ATOM 1053 C CA . ALA A 1 141 ? -23.680 -2.787 33.378 1.00 46.00 141 ALA A CA 1
ATOM 1054 C C . ALA A 1 141 ? -24.982 -3.595 33.346 1.00 46.00 141 ALA A C 1
ATOM 1056 O O . ALA A 1 141 ? -26.068 -3.036 33.208 1.00 46.00 141 ALA A O 1
ATOM 1057 N N . GLN A 1 142 ? -24.868 -4.921 33.402 1.00 43.00 142 GLN A N 1
ATOM 1058 C CA . GLN A 1 142 ? -26.015 -5.795 33.607 1.00 43.00 142 GLN A CA 1
ATOM 1059 C C . GLN A 1 142 ? -26.202 -6.061 35.100 1.00 43.00 142 GLN A C 1
ATOM 1061 O O . GLN A 1 142 ? -25.261 -6.352 35.838 1.00 43.00 142 GLN A O 1
ATOM 1066 N N . THR A 1 143 ? -27.449 -5.817 35.486 1.00 46.66 143 THR A N 1
ATOM 1067 C CA . THR A 1 143 ? -28.052 -5.732 36.817 1.00 46.66 143 THR A CA 1
ATOM 1068 C C . THR A 1 143 ? -28.401 -7.106 37.367 1.00 46.66 143 THR A C 1
ATOM 1070 O O . THR A 1 143 ? -28.659 -8.014 36.546 1.00 46.66 143 THR A O 1
#

pLDDT: mean 87.87, std 14.34, range [36.69, 98.62]

Sequence (143 aa):
MRNGSVVDLKISTGKISALVAGSEMYEVSISVRALEENLWKSILSECAGKVASLVELLQGRLSSAVMEVVTRHGSGLFPVPKQIDFRCSCPDSASMCKHVAATLYGVGARFDHQPDLLFLLRHVDAQELILQAGSVPVADAQT

Foldseek 3Di:
DPLPFWPDWDFAAQKIWTWGDDVHIKIKIKGFAADDPVLVVVLLQQLAQVQPDPVCVVVVHGDPSSVCSQVPPPSHLDGDPVRMFIDMPDPDPDSCDPRNVSNVVVVVVVCVVVVQSSCRHNVHGVVSSSVRNPHHPPPPPDD

Radius of gyration: 18.22 Å; chains: 1; bounding box: 49×25×59 Å

Secondary structure (DSSP, 8-state):
--GGGEEEEEEETTEEEEEEESSSEEEEEEEEPPPPHHHHHHHHHHHTT--S-HHHHHTTPPPHHHHHHHT-TTTSSSPPGGGEEEEE-SS---SS-HHHHHHHHHHHHHHTT-THHHHHHTT--HHHHHHHHTPPP------